Protein AF-A0A969G698-F1 (afdb_monomer_lite)

pLDDT: mean 97.74, std 2.04, range [87.44, 98.81]

Sequence (55 aa):
MILPGATVKVTNPDDIYYCFEGLVQRVSDGKAAVLFEGGNWDKLVTFQLSELTLT

Structure (mmCIF, N/CA/C/O backbone):
data_AF-A0A969G698-F1
#
_entry.id   AF-A0A969G698-F1
#
loop_
_atom_site.group_PDB
_atom_site.id
_atom_site.type_symbol
_atom_site.label_atom_id
_atom_site.label_alt_id
_atom_site.label_comp_id
_atom_site.label_asym_id
_atom_site.label_entity_id
_atom_site.label_seq_id
_atom_site.pdbx_PDB_ins_code
_atom_site.Cartn_x
_atom_site.Cartn_y
_atom_site.Cartn_z
_atom_site.occupancy
_atom_site.B_iso_or_equiv
_atom_site.auth_seq_id
_atom_site.auth_comp_id
_atom_site.auth_asym_id
_atom_site.auth_atom_id
_atom_site.pdbx_PDB_model_num
ATOM 1 N N . MET A 1 1 ? -4.565 -8.323 10.827 1.00 87.44 1 MET A N 1
ATOM 2 C CA . MET A 1 1 ? -5.075 -6.959 11.094 1.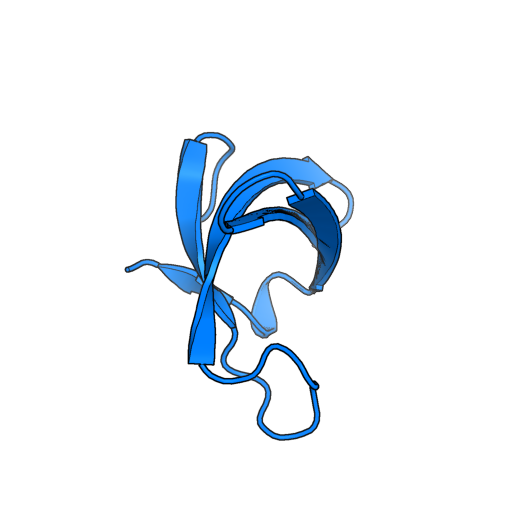00 87.44 1 MET A CA 1
ATOM 3 C C . MET A 1 1 ? -4.098 -5.988 10.457 1.00 87.44 1 MET A C 1
ATOM 5 O O . MET A 1 1 ? -2.914 -6.122 10.727 1.00 87.44 1 MET A O 1
ATOM 9 N N . ILE A 1 2 ? -4.554 -5.098 9.573 1.00 97.19 2 ILE A N 1
ATOM 10 C CA . ILE A 1 2 ? -3.687 -4.112 8.907 1.00 97.19 2 ILE A CA 1
ATOM 11 C C . ILE A 1 2 ? -3.629 -2.856 9.782 1.00 97.19 2 ILE A C 1
ATOM 13 O O . ILE A 1 2 ? -4.671 -2.331 10.169 1.00 97.19 2 ILE A O 1
ATOM 17 N N . LEU A 1 3 ? -2.420 -2.398 10.104 1.00 97.75 3 LEU A N 1
ATOM 18 C CA . LEU A 1 3 ? -2.147 -1.235 10.950 1.00 97.75 3 LEU A CA 1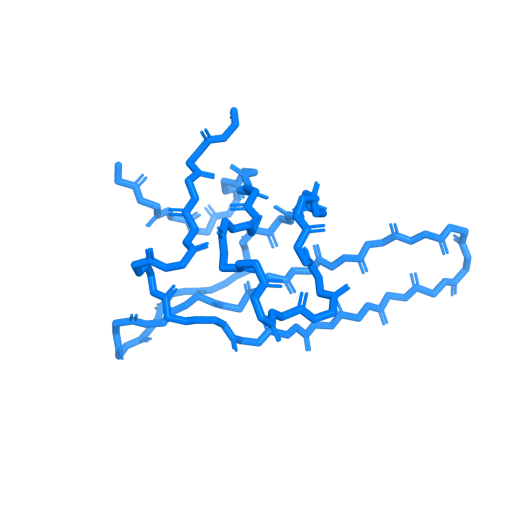
ATOM 19 C C . LEU A 1 3 ? -1.084 -0.348 10.284 1.00 97.75 3 LEU A C 1
ATOM 21 O O . LEU A 1 3 ? -0.340 -0.842 9.433 1.00 97.75 3 LEU A O 1
ATOM 25 N N . PRO A 1 4 ? -0.978 0.938 10.662 1.00 98.50 4 PRO A N 1
ATOM 26 C CA . PRO A 1 4 ? 0.152 1.768 10.256 1.00 98.50 4 PRO A CA 1
ATOM 27 C C . PRO A 1 4 ? 1.491 1.086 10.575 1.00 98.50 4 PRO A C 1
ATOM 29 O O . PRO A 1 4 ? 1.660 0.527 11.657 1.00 98.50 4 PRO A O 1
ATOM 32 N N . GLY A 1 5 ? 2.420 1.119 9.622 1.00 98.00 5 GLY A N 1
ATOM 33 C CA . GLY A 1 5 ? 3.708 0.427 9.678 1.00 98.00 5 GLY A CA 1
ATOM 34 C C . GLY A 1 5 ? 3.703 -1.002 9.122 1.00 98.00 5 GLY A C 1
ATOM 35 O O . GLY A 1 5 ? 4.768 -1.598 9.020 1.00 98.00 5 GLY A O 1
ATOM 36 N N . ALA A 1 6 ? 2.548 -1.562 8.744 1.00 98.31 6 ALA A N 1
ATOM 37 C CA . ALA A 1 6 ? 2.492 -2.868 8.091 1.00 98.31 6 ALA A CA 1
ATOM 38 C C . ALA A 1 6 ? 2.865 -2.777 6.604 1.00 98.31 6 ALA A C 1
ATOM 40 O O . ALA A 1 6 ? 2.414 -1.863 5.906 1.00 98.31 6 ALA A O 1
ATOM 41 N N . THR A 1 7 ? 3.614 -3.763 6.112 1.00 98.56 7 THR A N 1
ATOM 42 C CA . THR A 1 7 ? 3.787 -3.992 4.674 1.00 98.56 7 THR A CA 1
ATOM 43 C C . THR A 1 7 ? 2.569 -4.729 4.134 1.00 98.56 7 THR A C 1
ATOM 45 O O . THR A 1 7 ? 2.092 -5.699 4.728 1.00 98.56 7 THR A O 1
ATOM 48 N N . VAL A 1 8 ? 2.036 -4.244 3.017 1.00 98.75 8 VAL A N 1
ATOM 49 C CA . VAL A 1 8 ? 0.875 -4.830 2.348 1.00 98.75 8 VAL A CA 1
ATOM 50 C C . VAL A 1 8 ? 1.127 -4.975 0.861 1.00 98.75 8 VAL A C 1
ATOM 52 O O . VAL A 1 8 ? 1.824 -4.159 0.263 1.00 98.75 8 VAL A O 1
ATOM 55 N N . LYS A 1 9 ? 0.484 -5.972 0.260 1.00 98.69 9 LYS A N 1
ATOM 56 C CA . LYS A 1 9 ? 0.412 -6.181 -1.181 1.00 98.69 9 LYS A CA 1
ATOM 57 C C . LYS A 1 9 ? -0.980 -5.851 -1.702 1.00 98.69 9 LYS A C 1
ATOM 59 O O . LYS A 1 9 ? -1.978 -6.279 -1.118 1.00 98.69 9 LYS A O 1
ATOM 64 N N . VAL A 1 10 ? -1.048 -5.140 -2.824 1.00 98.75 10 VAL A N 1
ATOM 65 C CA . VAL A 1 10 ? -2.306 -4.891 -3.541 1.00 98.75 10 VAL A CA 1
ATOM 66 C C . VAL A 1 10 ? -2.707 -6.141 -4.323 1.00 98.75 10 VAL A C 1
ATOM 68 O O . VAL A 1 10 ? -1.918 -6.712 -5.079 1.00 98.75 10 VAL A O 1
ATOM 71 N N . THR A 1 11 ? -3.952 -6.569 -4.135 1.00 98.62 11 THR A N 1
ATOM 72 C CA . THR A 1 11 ? -4.488 -7.838 -4.655 1.00 98.62 11 THR A CA 1
ATOM 73 C C . THR A 1 11 ? -5.607 -7.670 -5.678 1.00 98.62 11 THR A C 1
ATOM 75 O O . THR A 1 11 ? -5.983 -8.657 -6.307 1.00 98.62 11 THR A O 1
ATOM 78 N N . ASN A 1 12 ? -6.107 -6.448 -5.888 1.00 98.44 12 ASN A N 1
ATOM 79 C CA . ASN A 1 12 ? -7.093 -6.161 -6.927 1.00 98.44 12 ASN A CA 1
ATOM 80 C C . ASN A 1 12 ? -6.425 -6.207 -8.322 1.00 98.44 12 ASN A C 1
ATOM 82 O O . ASN A 1 12 ? -5.568 -5.363 -8.582 1.00 98.44 12 ASN A O 1
ATOM 86 N N . PRO A 1 13 ? -6.779 -7.162 -9.208 1.00 98.31 13 PRO A N 1
ATOM 87 C CA . PRO A 1 13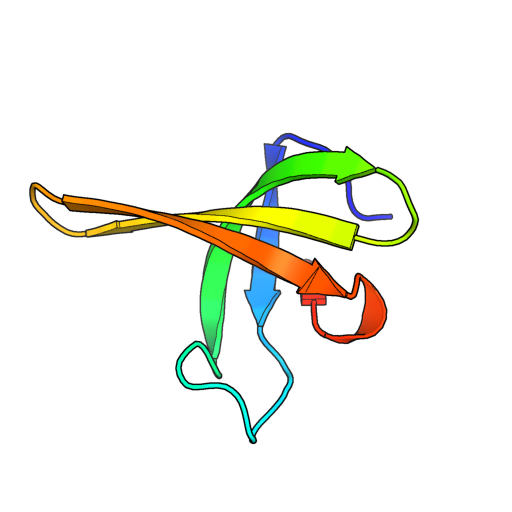 ? -6.169 -7.294 -10.534 1.00 98.31 13 PRO A CA 1
ATOM 88 C C . PRO A 1 13 ? -6.547 -6.172 -11.511 1.00 98.31 13 PRO A C 1
ATOM 90 O O . PRO A 1 13 ? -5.848 -5.991 -12.504 1.00 98.31 13 PRO A O 1
ATOM 93 N N . ASP A 1 14 ? -7.615 -5.419 -11.234 1.00 98.38 14 ASP A N 1
ATOM 94 C CA . ASP A 1 14 ? -8.058 -4.296 -12.068 1.00 98.38 14 ASP A CA 1
ATOM 95 C C . ASP A 1 14 ? -7.365 -2.969 -11.692 1.00 98.38 14 ASP A C 1
ATOM 97 O O . ASP A 1 14 ? -7.598 -1.938 -12.325 1.00 98.38 14 ASP A O 1
ATOM 101 N N . ASP A 1 15 ? -6.508 -2.974 -10.664 1.00 98.19 15 ASP A N 1
ATOM 102 C CA . ASP A 1 15 ? -5.756 -1.807 -10.205 1.00 98.19 15 ASP A CA 1
ATOM 103 C C . ASP A 1 15 ? -4.336 -1.777 -10.808 1.00 98.19 15 ASP A C 1
ATOM 105 O O . ASP A 1 15 ? -3.652 -2.797 -10.895 1.00 98.19 15 ASP A O 1
ATOM 109 N N . ILE A 1 16 ? -3.842 -0.595 -11.193 1.00 98.25 16 ILE A N 1
ATOM 110 C CA . ILE A 1 16 ? -2.483 -0.431 -11.749 1.00 98.25 16 ILE A CA 1
ATOM 111 C C . ILE A 1 16 ? -1.370 -0.780 -10.750 1.00 98.25 16 ILE A C 1
ATOM 113 O O . ILE A 1 16 ? -0.237 -1.034 -11.154 1.00 98.25 16 ILE A O 1
ATOM 117 N N . TYR A 1 17 ? -1.685 -0.782 -9.455 1.00 98.44 17 TYR A N 1
ATOM 118 C CA . TYR A 1 17 ? -0.802 -1.202 -8.378 1.00 98.44 17 TYR A CA 1
ATOM 119 C C . TYR A 1 17 ? -0.907 -2.704 -8.094 1.00 98.44 17 TYR A C 1
ATOM 121 O O . TYR A 1 17 ? -0.314 -3.160 -7.120 1.00 98.44 17 TYR A O 1
ATOM 129 N N . TYR A 1 18 ? -1.608 -3.499 -8.912 1.00 98.62 18 TYR A N 1
ATOM 130 C CA . TYR A 1 18 ? -1.695 -4.946 -8.723 1.00 98.62 18 TYR A CA 1
ATOM 131 C C . TYR A 1 18 ? -0.312 -5.580 -8.529 1.00 98.62 18 TYR A C 1
ATOM 133 O O . TYR A 1 18 ? 0.620 -5.357 -9.300 1.00 98.62 18 TYR A O 1
ATOM 141 N N . CYS A 1 19 ? -0.194 -6.390 -7.477 1.00 98.06 19 CYS A N 1
ATOM 142 C CA . CYS A 1 19 ? 1.036 -7.027 -7.017 1.00 98.06 19 CYS A CA 1
ATOM 143 C C . CYS A 1 19 ? 2.146 -6.114 -6.475 1.00 98.06 19 CYS A C 1
ATOM 145 O O . CYS A 1 19 ? 3.159 -6.656 -6.033 1.00 98.06 19 CYS A O 1
ATOM 147 N N . PHE A 1 20 ? 1.969 -4.793 -6.435 1.00 98.25 20 PHE A N 1
ATOM 148 C CA . PHE A 1 20 ? 2.904 -3.915 -5.737 1.00 98.25 20 PHE A CA 1
ATOM 149 C C . PHE A 1 20 ? 2.775 -4.069 -4.223 1.00 98.25 20 PHE A C 1
ATOM 151 O O . PHE A 1 20 ? 1.683 -4.280 -3.685 1.00 98.25 20 PHE A O 1
ATOM 158 N N . GLU A 1 21 ? 3.912 -3.921 -3.550 1.00 98.44 21 GLU A N 1
ATOM 159 C CA . GLU A 1 21 ? 4.013 -3.864 -2.098 1.00 98.44 21 GLU A CA 1
ATOM 160 C C . GLU A 1 21 ? 4.289 -2.434 -1.647 1.00 98.44 21 GLU A C 1
ATOM 162 O O . GLU A 1 21 ? 4.995 -1.684 -2.321 1.00 98.44 21 GLU A O 1
ATOM 167 N N . GLY A 1 22 ? 3.729 -2.055 -0.505 1.00 98.38 22 GLY A N 1
ATOM 168 C CA . GLY A 1 22 ? 3.945 -0.740 0.078 1.00 98.38 22 GLY A CA 1
ATOM 169 C C . GLY A 1 22 ? 3.681 -0.715 1.576 1.00 98.38 22 GLY A C 1
ATOM 170 O O . GLY A 1 22 ? 3.180 -1.679 2.162 1.00 98.38 22 GLY A O 1
ATOM 171 N N . LEU A 1 23 ? 4.024 0.410 2.199 1.00 98.62 23 LEU A N 1
ATOM 172 C CA . LEU A 1 23 ? 3.949 0.594 3.644 1.00 98.62 23 LEU A CA 1
ATOM 173 C C . LEU A 1 23 ? 2.684 1.364 4.023 1.00 98.62 23 LEU A C 1
ATOM 175 O O . LEU A 1 23 ? 2.461 2.486 3.564 1.00 98.62 23 LEU A O 1
ATOM 179 N N . VAL A 1 24 ? 1.861 0.803 4.905 1.00 98.69 24 VAL A N 1
ATOM 180 C CA . VAL A 1 24 ? 0.668 1.498 5.399 1.00 98.69 24 VAL A CA 1
ATOM 181 C C . VAL A 1 24 ? 1.075 2.678 6.279 1.00 98.69 24 VAL A C 1
ATOM 183 O O . VAL A 1 24 ? 1.723 2.505 7.304 1.00 98.69 24 VAL A O 1
ATOM 186 N N . GLN A 1 25 ? 0.643 3.884 5.920 1.00 98.75 25 GLN A N 1
ATOM 187 C CA . GLN A 1 25 ? 0.923 5.117 6.668 1.00 98.75 25 GLN A CA 1
ATOM 188 C C . GLN A 1 25 ? -0.197 5.480 7.646 1.00 98.75 25 GLN A C 1
ATOM 190 O O . GLN A 1 25 ? 0.047 6.023 8.719 1.00 98.75 25 GLN A O 1
ATOM 195 N N . ARG A 1 26 ? -1.450 5.195 7.279 1.00 98.50 26 ARG A N 1
ATOM 196 C CA . ARG A 1 26 ? -2.632 5.440 8.117 1.00 98.50 26 ARG A CA 1
ATOM 197 C C . ARG A 1 26 ? -3.784 4.533 7.713 1.00 98.50 26 ARG A C 1
ATOM 199 O O . ARG A 1 26 ? -3.875 4.129 6.554 1.00 98.50 26 ARG A O 1
ATOM 206 N N . VAL A 1 27 ? -4.686 4.287 8.660 1.00 98.38 27 VAL A N 1
ATOM 207 C CA . VAL A 1 27 ? -5.939 3.552 8.453 1.00 98.38 27 VAL A CA 1
ATOM 208 C C . VAL A 1 27 ? -7.087 4.402 8.993 1.00 98.38 27 VAL A C 1
ATOM 210 O O . VAL A 1 27 ? -7.024 4.860 10.130 1.00 98.38 27 VAL A O 1
ATOM 213 N N . SER A 1 28 ? -8.108 4.637 8.173 1.00 98.19 28 SER A N 1
ATOM 214 C CA . SER A 1 28 ? -9.338 5.353 8.544 1.00 98.19 28 SER A CA 1
ATOM 215 C C . SER A 1 28 ? -10.467 4.916 7.619 1.00 98.19 28 SER A C 1
ATOM 217 O O . SER A 1 28 ? -10.212 4.600 6.459 1.00 98.19 28 SER A O 1
ATOM 219 N N . ASP A 1 29 ? -11.704 4.899 8.113 1.00 97.25 29 ASP A N 1
ATOM 220 C CA . ASP A 1 29 ? -12.914 4.708 7.294 1.00 97.25 29 ASP A CA 1
ATOM 221 C C . ASP A 1 29 ? -12.890 3.459 6.390 1.00 97.25 29 ASP A C 1
ATOM 223 O O . ASP A 1 29 ? -13.318 3.491 5.237 1.00 97.25 29 ASP A O 1
ATOM 227 N N . GLY A 1 30 ? -12.345 2.347 6.899 1.00 97.50 30 GLY A N 1
ATOM 228 C CA . GLY A 1 30 ? -12.242 1.089 6.146 1.00 97.50 30 GLY A CA 1
ATOM 229 C C . GLY A 1 30 ? -11.201 1.100 5.019 1.00 97.50 30 GLY A C 1
ATOM 230 O O . GLY A 1 30 ? -11.174 0.181 4.199 1.00 97.50 30 GLY A O 1
ATOM 231 N N . LYS A 1 31 ? -10.335 2.117 4.986 1.00 98.69 31 LYS A N 1
ATOM 232 C CA . LYS A 1 31 ? -9.293 2.325 3.979 1.00 98.69 31 LYS A CA 1
ATOM 233 C C . LYS A 1 31 ? -7.914 2.414 4.610 1.00 98.69 31 LYS A C 1
ATOM 235 O O . LYS A 1 31 ? -7.769 2.794 5.773 1.00 98.69 31 LYS A O 1
ATOM 240 N N . ALA A 1 32 ? -6.893 2.130 3.813 1.00 98.69 32 ALA A N 1
ATOM 241 C CA . ALA A 1 32 ? -5.499 2.333 4.183 1.00 98.69 32 ALA A CA 1
ATOM 242 C C . ALA A 1 32 ? -4.802 3.205 3.140 1.00 98.69 32 ALA A C 1
ATOM 244 O O . ALA A 1 32 ? -4.931 2.968 1.940 1.00 98.69 32 ALA A O 1
ATOM 245 N N . ALA A 1 33 ? -4.054 4.208 3.600 1.00 98.75 33 ALA A N 1
ATOM 246 C CA . ALA A 1 33 ? -3.122 4.922 2.738 1.00 98.75 33 ALA A CA 1
ATOM 247 C C . ALA A 1 33 ? -1.793 4.164 2.724 1.00 98.75 33 ALA A C 1
ATOM 249 O O . ALA A 1 33 ? -1.179 3.983 3.777 1.00 98.75 33 ALA A O 1
ATOM 250 N N . VAL A 1 34 ? -1.374 3.734 1.542 1.00 98.81 34 VAL A N 1
ATOM 251 C CA . VAL A 1 34 ? -0.171 2.946 1.291 1.00 98.81 34 VAL A CA 1
ATOM 252 C C . VAL A 1 34 ? 0.846 3.840 0.591 1.00 98.81 34 VAL A C 1
ATOM 254 O O . VAL A 1 34 ? 0.529 4.495 -0.406 1.00 98.81 34 VAL A O 1
ATOM 257 N N . LEU A 1 35 ? 2.048 3.907 1.156 1.00 98.75 35 LEU A N 1
ATOM 258 C CA . LEU A 1 35 ? 3.206 4.566 0.570 1.00 98.75 35 LEU A CA 1
ATOM 259 C C . LEU A 1 35 ? 3.950 3.566 -0.316 1.00 98.75 35 LEU A C 1
ATOM 261 O O . LEU A 1 35 ? 4.349 2.501 0.156 1.00 98.75 35 LEU A O 1
ATOM 265 N N . PHE A 1 36 ? 4.135 3.935 -1.579 1.00 98.50 36 PHE A N 1
ATOM 266 C CA . PHE A 1 36 ? 5.029 3.262 -2.513 1.00 98.50 36 PHE A CA 1
ATOM 267 C C . PHE A 1 36 ? 6.259 4.131 -2.734 1.00 98.50 36 PHE A C 1
ATOM 269 O O . PHE A 1 36 ? 6.119 5.324 -3.012 1.00 98.50 36 PHE A O 1
ATOM 276 N N . GLU A 1 37 ? 7.432 3.519 -2.650 1.00 96.81 37 GLU A N 1
ATOM 277 C CA . GLU A 1 37 ? 8.727 4.178 -2.814 1.00 96.81 37 GLU A CA 1
ATOM 278 C C . GLU A 1 37 ? 9.489 3.512 -3.966 1.00 96.81 37 GLU A C 1
ATOM 280 O O . GLU A 1 37 ? 9.452 2.289 -4.136 1.00 96.81 37 GLU A O 1
ATOM 285 N N . GLY A 1 38 ? 10.196 4.309 -4.764 1.00 93.38 38 GLY A N 1
ATOM 286 C CA . GLY A 1 38 ? 11.064 3.803 -5.821 1.00 93.38 38 GLY A CA 1
ATOM 287 C C . GLY A 1 38 ? 12.067 4.854 -6.281 1.00 93.38 38 GLY A C 1
ATOM 288 O O . GLY A 1 38 ? 11.704 5.879 -6.841 1.00 93.38 38 GLY A O 1
ATOM 289 N N . GLY A 1 39 ? 13.365 4.616 -6.100 1.00 92.88 39 GLY A N 1
ATOM 290 C CA . GLY A 1 39 ? 14.383 5.586 -6.517 1.00 92.88 39 GLY A CA 1
ATOM 291 C C . GLY A 1 39 ? 14.233 6.935 -5.799 1.00 92.88 39 GLY A C 1
ATOM 292 O O . GLY A 1 39 ? 14.488 7.010 -4.605 1.00 92.88 39 GLY A O 1
ATOM 293 N N . ASN A 1 40 ? 13.874 7.999 -6.529 1.00 94.94 40 ASN A N 1
ATOM 294 C CA . ASN A 1 40 ? 13.703 9.355 -5.983 1.00 94.94 40 ASN A CA 1
ATOM 295 C C . ASN A 1 40 ? 12.237 9.810 -5.861 1.00 94.94 40 ASN A C 1
ATOM 297 O O . ASN A 1 40 ? 12.000 11.001 -5.645 1.00 94.94 40 ASN A O 1
ATOM 301 N N . TRP A 1 41 ? 11.273 8.913 -6.078 1.00 97.19 41 TRP A N 1
ATOM 302 C CA . TRP A 1 41 ? 9.855 9.239 -6.033 1.00 97.19 41 TRP A CA 1
ATOM 303 C C . TRP A 1 41 ? 9.133 8.438 -4.956 1.00 97.19 41 TRP A C 1
ATOM 305 O O . TRP A 1 41 ? 9.386 7.247 -4.772 1.00 97.19 41 TRP A O 1
ATOM 315 N N . ASP A 1 42 ? 8.157 9.113 -4.352 1.00 97.44 42 ASP A N 1
ATOM 316 C CA . ASP A 1 42 ? 7.221 8.554 -3.389 1.00 97.44 42 ASP A CA 1
ATOM 317 C C . ASP A 1 42 ? 5.797 8.815 -3.874 1.00 97.44 42 ASP A C 1
ATOM 319 O O . ASP A 1 42 ? 5.480 9.888 -4.405 1.00 97.44 42 ASP A O 1
ATOM 323 N N . LYS A 1 43 ? 4.905 7.843 -3.679 1.00 98.25 43 LYS A N 1
ATOM 324 C CA . LYS A 1 43 ? 3.490 7.988 -4.024 1.00 98.25 43 LYS A CA 1
ATOM 325 C C . LYS A 1 43 ? 2.606 7.389 -2.947 1.00 98.25 43 LYS A C 1
ATOM 327 O O . LYS A 1 43 ? 2.686 6.203 -2.650 1.00 98.25 43 LYS A O 1
ATOM 332 N N . LEU A 1 44 ? 1.723 8.217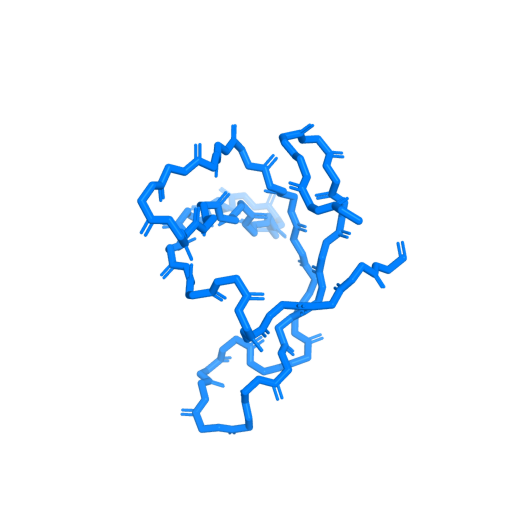 -2.396 1.00 98.50 44 LEU A N 1
ATOM 333 C CA . LEU A 1 44 ? 0.744 7.808 -1.396 1.00 98.50 44 LEU A CA 1
ATOM 334 C C . LEU A 1 44 ? -0.615 7.581 -2.066 1.00 98.50 44 LEU A C 1
ATOM 336 O O . LEU A 1 44 ? -1.194 8.508 -2.636 1.00 98.50 44 LEU A O 1
ATOM 340 N N . VAL A 1 45 ? -1.130 6.357 -1.992 1.00 98.69 45 VAL A N 1
ATOM 341 C CA . VAL A 1 45 ? -2.402 5.955 -2.614 1.00 98.69 45 VAL A CA 1
ATOM 342 C C . VAL A 1 45 ? -3.291 5.306 -1.565 1.00 98.69 45 VAL A C 1
ATOM 344 O O . VAL A 1 45 ? -2.809 4.624 -0.669 1.00 98.69 45 VAL A O 1
ATOM 347 N N . THR A 1 46 ? -4.595 5.567 -1.622 1.00 98.75 46 THR A N 1
ATOM 348 C CA . THR A 1 46 ? -5.553 5.025 -0.651 1.00 98.75 46 THR A CA 1
ATOM 349 C C . THR A 1 46 ? -6.342 3.885 -1.275 1.00 98.75 46 THR A C 1
ATOM 351 O O . THR A 1 46 ? -6.985 4.097 -2.298 1.00 98.75 46 THR A O 1
ATOM 354 N N . PHE A 1 47 ? -6.337 2.726 -0.622 1.00 98.75 47 PHE A N 1
ATOM 355 C CA . PHE A 1 47 ? -7.053 1.523 -1.049 1.00 98.75 47 PHE A CA 1
ATOM 356 C C . PHE A 1 47 ? -8.125 1.137 -0.041 1.00 98.75 47 PHE A C 1
ATOM 358 O O . PHE A 1 47 ? -8.054 1.509 1.138 1.00 98.75 47 PHE A O 1
ATOM 365 N N . GLN A 1 48 ? -9.095 0.344 -0.491 1.00 98.56 48 GLN A N 1
ATOM 366 C CA . GLN A 1 48 ? -9.985 -0.359 0.427 1.00 98.56 48 GLN A CA 1
ATOM 367 C C . GLN A 1 48 ? -9.190 -1.446 1.155 1.00 98.56 48 GLN A C 1
ATOM 369 O O . GLN A 1 48 ? -8.363 -2.127 0.552 1.00 98.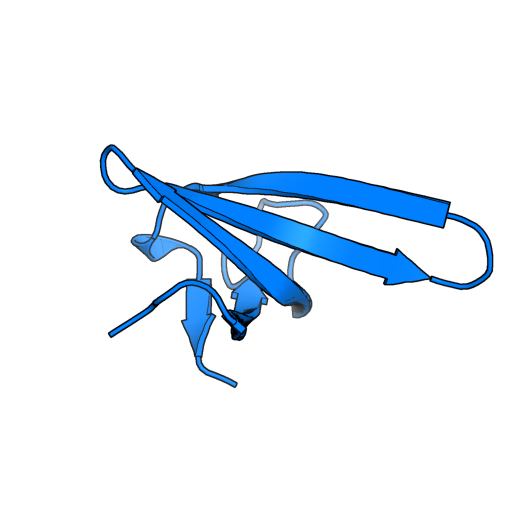56 48 GLN A O 1
ATOM 374 N N . LEU A 1 49 ? -9.457 -1.668 2.446 1.00 98.31 49 LEU A N 1
ATOM 375 C CA . LEU A 1 49 ? -8.761 -2.721 3.202 1.00 98.31 49 LEU A CA 1
ATOM 376 C C . LEU A 1 49 ? -8.942 -4.120 2.586 1.00 98.31 49 LEU A C 1
ATOM 378 O O . LEU A 1 49 ? -8.061 -4.959 2.730 1.00 98.31 49 LEU A O 1
ATOM 382 N N . SER A 1 50 ? -10.055 -4.361 1.887 1.00 98.31 50 SER A N 1
ATOM 383 C CA . SER A 1 50 ? -10.337 -5.621 1.186 1.00 98.31 50 SER A CA 1
ATOM 384 C C . SER A 1 50 ? -9.442 -5.879 -0.027 1.00 98.31 50 SER A C 1
ATOM 386 O O . SER A 1 50 ? -9.397 -7.004 -0.506 1.00 98.31 50 SER A O 1
ATOM 388 N N . GLU A 1 51 ? -8.758 -4.857 -0.541 1.00 98.62 51 GLU A N 1
ATOM 389 C CA . GLU A 1 51 ? -7.859 -4.971 -1.697 1.00 98.62 51 GLU A CA 1
ATOM 390 C C . GLU A 1 51 ? -6.410 -5.242 -1.277 1.00 98.62 51 GLU A C 1
ATOM 392 O O . GLU A 1 51 ? -5.539 -5.413 -2.131 1.00 98.62 51 GLU A O 1
ATOM 397 N N . LEU A 1 52 ? -6.138 -5.299 0.029 1.00 98.62 52 LEU A N 1
ATOM 398 C CA . LEU A 1 52 ? -4.802 -5.420 0.596 1.00 98.62 52 LEU A CA 1
ATOM 399 C C . LEU A 1 52 ? -4.646 -6.735 1.360 1.00 98.62 52 LEU A C 1
ATOM 401 O O . LEU A 1 52 ? -5.526 -7.147 2.112 1.00 98.62 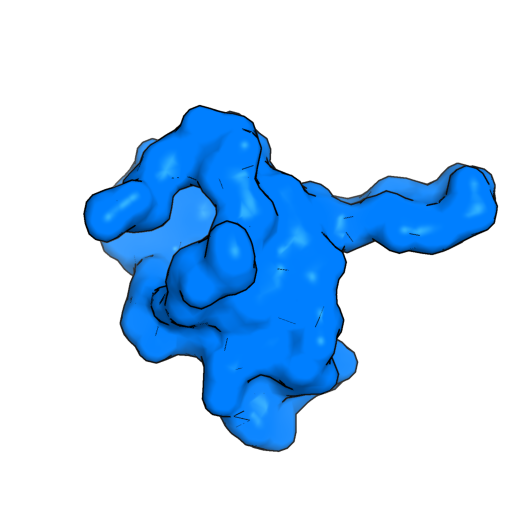52 LEU A O 1
ATOM 405 N N . THR A 1 53 ? -3.486 -7.371 1.218 1.00 98.50 53 THR A N 1
ATOM 406 C CA . THR A 1 53 ? -3.078 -8.522 2.039 1.00 98.50 53 THR A CA 1
ATOM 407 C C . THR A 1 53 ? -1.753 -8.214 2.726 1.00 98.50 53 THR A C 1
ATOM 409 O O . THR A 1 53 ? -0.918 -7.526 2.150 1.00 98.50 53 THR A O 1
ATOM 412 N N . LEU A 1 54 ? -1.574 -8.679 3.965 1.00 97.56 54 LEU A N 1
ATOM 413 C CA . LEU A 1 54 ? -0.297 -8.553 4.677 1.00 97.56 54 LEU A CA 1
ATOM 414 C C . LEU A 1 54 ? 0.774 -9.403 3.984 1.00 97.56 54 LEU A C 1
ATOM 416 O O . LEU A 1 54 ? 0.486 -10.545 3.618 1.00 97.56 54 LEU A O 1
ATOM 420 N N . THR A 1 55 ? 1.974 -8.846 3.849 1.00 91.12 55 THR A N 1
ATOM 421 C CA . THR A 1 55 ? 3.161 -9.557 3.356 1.00 91.12 55 THR A CA 1
ATOM 422 C C . THR A 1 55 ? 4.044 -9.997 4.517 1.00 91.12 55 THR A C 1
ATOM 424 O O . THR A 1 55 ? 4.149 -9.226 5.500 1.00 91.12 55 THR A O 1
#

Radius of gyration: 10.2 Å; chains: 1; bounding box: 27×19×23 Å

Foldseek 3Di:
DDAAQFKKAFPPPVDPSHRPIFGFHHDDDQKTFTWDDDDPDIDTDIDHPVRIDTD

Secondary structure (DSSP, 8-state):
---TT-EEEE--TTSTTTT-EEEEEEEETTEEEEEEEETTEEEEEEEEGGGEEE-